Protein AF-A0A5A8D3B4-F1 (afdb_monomer)

Secondary structure (DSSP, 8-state):
--PBPPTTT------SSPPPTT-EEEEEEEEEETTEEEEEEEEEE-TT-SS-EE-TTS--EEEHHHHGGG------

Mean predicted aligned error: 6.07 Å

Solvent-accessible surface area (backbone atoms only — not comparable to full-atom values): 4581 Å² total; per-residue (Å²): 112,72,67,30,30,35,90,89,80,62,48,62,44,63,64,92,80,56,59,47,86,77,29,50,78,41,62,50,78,43,77,62,57,96,80,38,41,32,36,44,35,38,29,38,23,48,46,95,59,86,62,72,46,84,30,67,95,28,41,34,22,41,48,46,81,77,40,51,100,64,70,70,88,79,85,125

Structure (mmCIF, N/CA/C/O backbone):
data_AF-A0A5A8D3B4-F1
#
_entry.id   AF-A0A5A8D3B4-F1
#
loop_
_atom_site.group_PDB
_atom_site.id
_atom_site.type_symbol
_atom_site.label_atom_id
_atom_site.label_alt_id
_atom_site.label_comp_id
_atom_site.label_asym_id
_atom_site.label_entity_id
_atom_site.label_seq_id
_atom_site.pdbx_PDB_ins_code
_atom_site.Cartn_x
_atom_site.Cartn_y
_atom_site.Cartn_z
_atom_site.occupancy
_atom_site.B_iso_or_equiv
_atom_site.auth_seq_id
_atom_site.auth_comp_id
_atom_site.auth_asym_id
_atom_site.auth_atom_id
_atom_site.pdbx_PDB_model_num
ATOM 1 N N . MET A 1 1 ? -5.781 -6.792 -8.976 1.00 65.69 1 MET A N 1
ATOM 2 C CA . MET A 1 1 ? -5.754 -5.875 -7.813 1.00 65.69 1 MET A CA 1
ATOM 3 C C . MET A 1 1 ? -5.840 -4.443 -8.304 1.00 65.69 1 MET A C 1
ATOM 5 O O . MET A 1 1 ? -5.357 -4.173 -9.395 1.00 65.69 1 MET A O 1
ATOM 9 N N . PHE A 1 2 ? -6.450 -3.544 -7.535 1.00 72.62 2 PHE A N 1
ATOM 10 C CA . PHE A 1 2 ? -6.473 -2.113 -7.841 1.00 72.62 2 PHE A CA 1
ATOM 11 C C . PHE A 1 2 ? -6.115 -1.309 -6.593 1.00 72.62 2 PHE A C 1
ATOM 13 O O . PHE A 1 2 ? -6.437 -1.730 -5.481 1.00 72.62 2 PHE A O 1
ATOM 20 N N . TRP A 1 3 ? -5.437 -0.177 -6.786 1.00 84.44 3 TRP A N 1
ATOM 21 C CA . TRP A 1 3 ? -5.094 0.729 -5.697 1.00 84.44 3 TRP A CA 1
ATOM 22 C C . TRP A 1 3 ? -6.360 1.260 -5.032 1.00 84.44 3 TRP A C 1
ATOM 24 O O . TRP A 1 3 ? -7.310 1.676 -5.700 1.00 84.44 3 TRP A O 1
ATOM 34 N N . ARG A 1 4 ? -6.369 1.252 -3.706 1.00 85.81 4 ARG A N 1
ATOM 35 C CA . ARG A 1 4 ? -7.388 1.908 -2.898 1.00 85.81 4 ARG A CA 1
ATOM 36 C C . ARG A 1 4 ? -6.858 3.245 -2.414 1.00 85.81 4 ARG A C 1
ATOM 38 O O . ARG A 1 4 ? -5.655 3.418 -2.239 1.00 85.81 4 ARG A O 1
ATOM 45 N N . GLY A 1 5 ? -7.784 4.177 -2.213 1.00 86.12 5 GLY A N 1
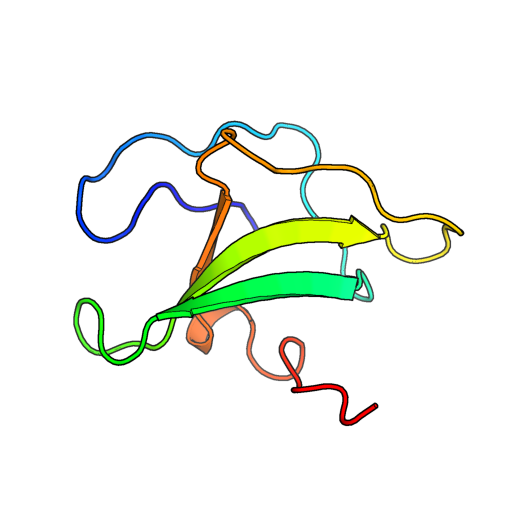ATOM 46 C CA . GLY A 1 5 ? -7.488 5.379 -1.454 1.00 86.12 5 GLY A CA 1
ATOM 47 C C . GLY A 1 5 ? -7.221 5.034 0.00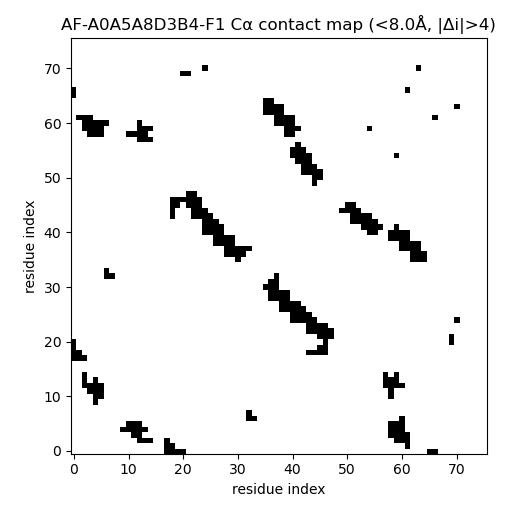8 1.00 86.12 5 GLY A C 1
ATOM 48 O O . GLY A 1 5 ? -7.482 3.912 0.454 1.00 86.12 5 GLY A O 1
ATOM 49 N N . ASN A 1 6 ? -6.733 6.017 0.754 1.00 89.50 6 ASN A N 1
ATOM 50 C CA . ASN A 1 6 ? -6.471 5.884 2.176 1.00 89.50 6 ASN A CA 1
ATOM 51 C C . ASN A 1 6 ? -7.734 5.368 2.902 1.00 89.50 6 ASN A C 1
ATOM 53 O O . ASN A 1 6 ? -8.785 6.014 2.839 1.00 89.50 6 ASN A O 1
ATOM 57 N N . PRO A 1 7 ? -7.670 4.220 3.597 1.00 88.50 7 PRO A N 1
ATOM 58 C CA . PRO A 1 7 ? -8.842 3.598 4.202 1.00 88.50 7 PRO A CA 1
ATOM 59 C C . PRO A 1 7 ? -9.398 4.399 5.387 1.00 88.50 7 PRO A C 1
ATOM 61 O O . PRO A 1 7 ? -10.572 4.233 5.725 1.00 88.50 7 PRO A O 1
ATOM 64 N N . THR A 1 8 ? -8.602 5.289 5.984 1.00 89.12 8 THR A N 1
ATOM 65 C CA . THR A 1 8 ? -8.992 6.153 7.106 1.00 89.12 8 THR A CA 1
ATOM 66 C C . THR A 1 8 ? -9.617 7.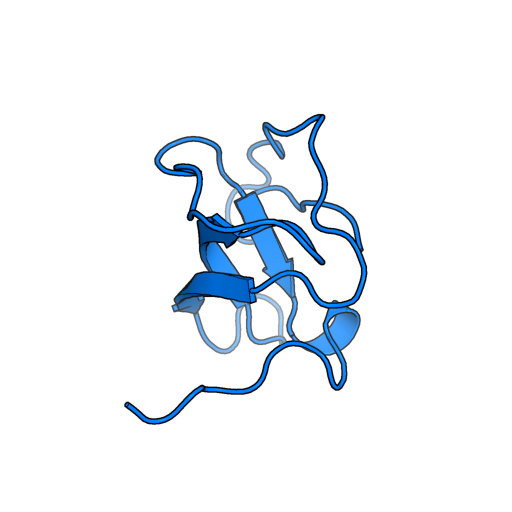458 6.622 1.00 89.12 8 THR A C 1
ATOM 68 O O . THR A 1 8 ? -10.673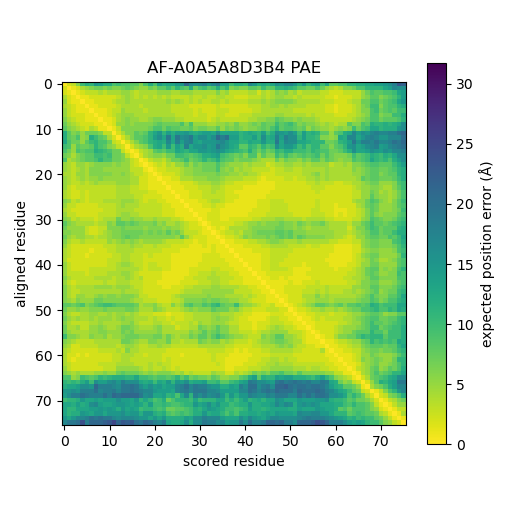 7.842 7.115 1.00 89.12 8 THR A O 1
ATOM 71 N N . THR A 1 9 ? -8.999 8.129 5.646 1.00 89.00 9 THR A N 1
ATOM 72 C CA . THR A 1 9 ? -9.423 9.472 5.199 1.00 89.00 9 THR A CA 1
ATOM 73 C C . THR A 1 9 ? -10.247 9.471 3.912 1.00 89.00 9 THR A C 1
ATOM 75 O O . THR A 1 9 ? -10.871 10.475 3.586 1.00 89.00 9 THR A O 1
ATOM 78 N N . GLY A 1 10 ? -10.247 8.373 3.153 1.00 81.75 10 GLY A N 1
ATOM 79 C CA . GLY A 1 10 ? -10.871 8.288 1.830 1.00 81.75 10 GLY A CA 1
ATOM 80 C C . GLY A 1 10 ? -10.105 9.019 0.720 1.00 81.75 10 GLY A C 1
ATOM 81 O O . GLY A 1 10 ? -10.557 9.012 -0.424 1.00 81.75 10 GLY A O 1
ATOM 82 N N . ALA A 1 11 ? -8.955 9.634 1.026 1.00 82.56 11 ALA A N 1
ATOM 83 C CA . ALA A 1 11 ? -8.144 10.361 0.050 1.00 82.56 11 ALA A CA 1
ATOM 84 C C . ALA A 1 11 ? -7.671 9.431 -1.082 1.00 82.56 11 ALA A C 1
ATOM 86 O O . ALA A 1 11 ? -7.221 8.315 -0.823 1.00 82.56 11 ALA A O 1
ATOM 87 N N . GLY A 1 12 ? -7.827 9.892 -2.328 1.00 69.38 12 GLY A N 1
ATOM 88 C CA . GLY A 1 12 ? -7.854 9.066 -3.540 1.00 69.38 12 GLY A CA 1
ATOM 89 C C . GLY A 1 12 ? -6.618 8.203 -3.818 1.00 69.38 12 GLY A C 1
ATOM 90 O O . GLY A 1 12 ? -5.521 8.475 -3.344 1.00 69.38 12 GLY A O 1
ATOM 91 N N . ALA A 1 13 ? -6.815 7.172 -4.645 1.00 67.38 13 ALA A N 1
ATOM 92 C CA . ALA A 1 13 ? -5.754 6.305 -5.151 1.00 67.38 13 ALA A CA 1
ATOM 93 C C . ALA A 1 13 ? -5.045 6.969 -6.343 1.00 67.38 13 ALA A C 1
ATOM 95 O O . ALA A 1 13 ? -5.598 7.008 -7.447 1.00 67.38 13 ALA A O 1
ATOM 96 N N . ALA A 1 14 ? -3.831 7.492 -6.163 1.00 59.88 14 ALA A N 1
ATOM 97 C CA . ALA A 1 14 ? -3.088 8.108 -7.261 1.00 59.88 14 ALA A CA 1
ATOM 98 C C . ALA A 1 14 ? -2.236 7.067 -8.004 1.00 59.88 14 ALA A C 1
ATOM 100 O O . ALA A 1 14 ? -1.024 6.987 -7.825 1.00 59.88 14 ALA A O 1
ATOM 101 N N . GLY A 1 15 ? -2.843 6.258 -8.874 1.00 61.06 15 GLY A N 1
ATOM 102 C CA . GLY A 1 15 ? -2.060 5.337 -9.701 1.00 61.06 15 GLY A CA 1
ATOM 103 C C . GLY A 1 15 ? -2.835 4.732 -10.861 1.00 61.06 15 GLY A C 1
ATOM 104 O O . GLY A 1 15 ? -3.721 3.910 -10.650 1.00 61.06 15 GLY A O 1
ATOM 105 N N . ARG A 1 16 ? -2.470 5.102 -12.095 1.00 64.94 16 ARG A N 1
ATOM 106 C CA . ARG A 1 16 ? -2.905 4.378 -13.306 1.00 64.94 16 ARG A CA 1
ATOM 107 C C . ARG A 1 16 ? -2.124 3.071 -13.501 1.00 64.94 16 ARG A C 1
ATOM 109 O O . ARG A 1 16 ? -2.678 2.111 -14.029 1.00 64.94 16 ARG A O 1
ATOM 116 N N . ASP A 1 17 ? -0.884 3.014 -13.011 1.00 70.38 17 ASP A N 1
ATOM 117 C CA . ASP A 1 17 ? -0.021 1.832 -13.070 1.00 70.38 17 ASP A CA 1
ATOM 118 C C . ASP A 1 17 ? -0.280 0.910 -11.881 1.00 70.38 17 ASP A C 1
ATOM 120 O O . ASP A 1 17 ? 0.337 1.010 -10.819 1.00 70.38 17 ASP A O 1
ATOM 124 N N . TRP A 1 18 ? -1.253 0.023 -12.050 1.00 76.81 18 TRP A N 1
ATOM 125 C CA . TRP A 1 18 ? -1.630 -0.959 -11.042 1.00 76.81 18 TRP A CA 1
ATOM 126 C C . TRP A 1 18 ? -0.666 -2.162 -11.039 1.00 76.81 18 TRP A C 1
ATOM 128 O O . TRP A 1 18 ? -0.115 -2.525 -12.086 1.00 76.81 18 TRP A O 1
ATOM 138 N N . PRO A 1 19 ? -0.431 -2.796 -9.878 1.00 80.38 19 PRO A N 1
ATOM 139 C CA . PRO A 1 19 ? 0.469 -3.932 -9.760 1.00 80.38 19 PRO A CA 1
ATOM 140 C C . PRO A 1 19 ? -0.215 -5.191 -10.302 1.00 80.38 19 PRO A C 1
ATOM 142 O O . PRO A 1 19 ? -1.315 -5.555 -9.872 1.00 80.38 19 PRO A O 1
ATOM 145 N N . ARG A 1 20 ? 0.437 -5.860 -11.255 1.00 80.75 20 ARG A N 1
ATOM 146 C CA . ARG A 1 20 ? -0.027 -7.135 -11.819 1.00 80.75 20 ARG A CA 1
ATOM 147 C C . ARG A 1 20 ? 0.176 -8.294 -10.835 1.00 80.75 20 ARG A C 1
ATOM 149 O O . ARG A 1 20 ? 0.898 -8.179 -9.850 1.00 80.75 20 ARG A O 1
ATOM 156 N N . ASN A 1 21 ? -0.462 -9.433 -11.101 1.00 81.19 21 ASN A N 1
ATOM 157 C CA . ASN A 1 21 ? -0.216 -10.645 -10.315 1.00 81.19 21 ASN A CA 1
ATOM 158 C C . ASN A 1 21 ? 1.273 -11.018 -10.397 1.00 81.19 21 ASN A C 1
ATOM 160 O O . ASN A 1 21 ? 1.820 -11.095 -11.495 1.00 81.19 21 ASN A O 1
ATOM 164 N N . GLY A 1 22 ? 1.909 -11.232 -9.243 1.00 81.00 22 GLY A N 1
ATOM 165 C CA . GLY A 1 22 ? 3.356 -11.455 -9.140 1.00 81.00 22 GLY A CA 1
ATOM 166 C C . GLY A 1 22 ? 4.188 -10.182 -8.945 1.00 81.00 22 GLY A C 1
ATOM 167 O O . GLY A 1 22 ? 5.410 -10.272 -8.863 1.00 81.00 22 GLY A O 1
ATOM 168 N N . SER A 1 23 ? 3.560 -9.006 -8.862 1.00 87.12 23 SER A N 1
ATOM 169 C CA . SER A 1 23 ? 4.241 -7.793 -8.412 1.00 87.12 23 SER A CA 1
ATOM 170 C C . SER A 1 23 ? 4.637 -7.898 -6.940 1.00 87.12 23 SER A C 1
ATOM 172 O O . SER A 1 23 ? 3.903 -8.461 -6.129 1.00 87.12 23 SER A O 1
ATOM 174 N N . LEU A 1 24 ? 5.775 -7.303 -6.590 1.00 87.56 24 LEU A N 1
ATOM 175 C CA . LEU A 1 24 ? 6.238 -7.193 -5.207 1.00 87.56 24 LEU A CA 1
ATOM 176 C C . LEU A 1 24 ? 5.873 -5.814 -4.670 1.00 87.56 24 LEU A C 1
ATOM 178 O O . LEU A 1 24 ? 6.130 -4.812 -5.336 1.00 87.56 24 LEU A O 1
ATOM 182 N N . LEU A 1 25 ? 5.294 -5.757 -3.473 1.00 88.44 25 LEU A N 1
ATOM 183 C CA . LEU A 1 25 ? 4.891 -4.514 -2.814 1.00 88.44 25 LEU A CA 1
ATOM 184 C C . LEU A 1 25 ? 5.729 -4.306 -1.550 1.00 88.44 25 LEU A C 1
ATOM 186 O O . LEU A 1 25 ? 5.974 -5.255 -0.806 1.00 88.44 25 LEU A O 1
ATOM 190 N N . ARG A 1 26 ? 6.146 -3.067 -1.293 1.00 89.69 26 ARG A N 1
ATOM 191 C CA . ARG A 1 26 ? 6.805 -2.643 -0.052 1.00 89.69 26 ARG A CA 1
ATOM 192 C C . ARG A 1 26 ? 6.072 -1.453 0.531 1.00 89.69 26 ARG A C 1
ATOM 194 O O . ARG A 1 26 ? 5.545 -0.616 -0.203 1.00 89.69 26 ARG A O 1
ATOM 201 N N . GLY A 1 27 ? 6.032 -1.384 1.852 1.00 90.00 27 GLY A N 1
ATOM 202 C CA . GLY A 1 27 ? 5.294 -0.335 2.522 1.00 90.00 27 GLY A CA 1
ATOM 203 C C . GLY A 1 27 ? 5.095 -0.584 4.004 1.00 90.00 27 GLY A C 1
ATOM 204 O O . GLY A 1 27 ? 5.670 -1.505 4.586 1.00 90.00 27 GLY A O 1
ATOM 205 N N . LYS A 1 28 ? 4.247 0.246 4.603 1.00 90.56 28 LYS A N 1
ATOM 206 C CA . LYS A 1 28 ? 3.899 0.181 6.019 1.00 90.56 28 LYS A CA 1
ATOM 207 C C . LYS A 1 28 ? 2.606 -0.600 6.211 1.00 90.56 28 LYS A C 1
ATOM 209 O O . LYS A 1 28 ? 1.588 -0.298 5.593 1.00 90.56 28 LYS A O 1
ATOM 214 N N . VAL A 1 29 ? 2.639 -1.585 7.103 1.00 90.88 29 VAL A N 1
ATOM 215 C CA . VAL A 1 29 ? 1.439 -2.322 7.507 1.00 90.88 29 VAL A CA 1
ATOM 216 C C . VAL A 1 29 ? 0.673 -1.518 8.551 1.00 90.88 29 VAL A C 1
ATOM 218 O O . VAL A 1 29 ? 1.230 -1.108 9.571 1.00 90.88 29 VAL A O 1
ATOM 221 N N . HIS A 1 30 ? -0.621 -1.342 8.317 1.00 91.31 30 HIS A N 1
ATOM 222 C CA . HIS A 1 30 ? -1.566 -0.760 9.259 1.00 91.31 30 HIS A CA 1
ATOM 223 C C . HIS A 1 30 ? -2.602 -1.809 9.631 1.00 91.31 30 HIS A C 1
ATOM 225 O O . HIS A 1 30 ? -3.338 -2.298 8.775 1.00 91.31 30 HIS A O 1
ATOM 231 N N . LYS A 1 31 ? -2.649 -2.171 10.912 1.00 90.06 31 LYS A N 1
ATOM 232 C CA . LYS A 1 31 ? -3.505 -3.259 11.385 1.00 90.06 31 LYS A CA 1
ATOM 233 C C . LYS A 1 31 ? -4.891 -2.766 11.780 1.00 90.06 31 LYS A C 1
ATOM 235 O O . LYS A 1 31 ? -5.016 -1.690 12.366 1.00 90.06 31 LYS A O 1
ATOM 240 N N . LYS A 1 32 ? -5.908 -3.599 11.547 1.00 87.81 32 LYS A N 1
ATOM 241 C CA . LYS A 1 32 ? -7.294 -3.414 12.017 1.00 87.81 32 LYS A CA 1
ATOM 242 C C . LYS A 1 32 ? -7.957 -2.091 11.595 1.00 87.81 32 LYS A C 1
ATOM 244 O O . LYS A 1 32 ? -8.842 -1.597 12.298 1.00 87.81 32 LYS A O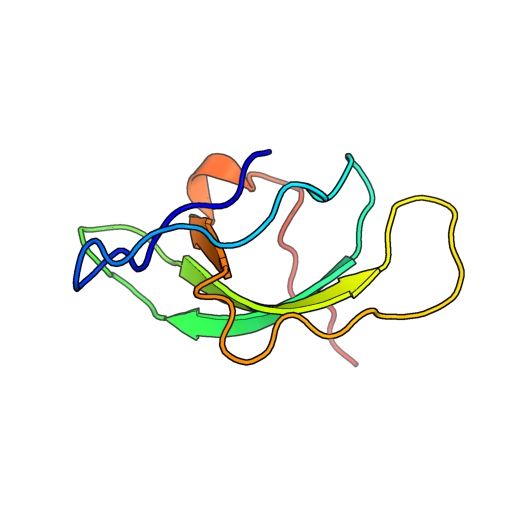 1
ATOM 249 N N . ILE A 1 33 ? -7.603 -1.521 10.441 1.00 87.00 33 ILE A N 1
ATOM 250 C CA . ILE A 1 33 ? -8.348 -0.384 9.884 1.00 87.00 33 ILE A CA 1
ATOM 251 C C . ILE A 1 33 ? -9.662 -0.905 9.302 1.00 87.00 33 ILE A C 1
ATOM 253 O O . ILE A 1 33 ? -9.671 -1.690 8.354 1.00 87.00 33 ILE A O 1
ATOM 257 N N . LYS A 1 34 ? -10.787 -0.448 9.870 1.00 82.69 34 LYS A N 1
ATOM 258 C CA . LYS A 1 34 ? -12.144 -0.869 9.470 1.00 82.69 34 LYS A CA 1
ATOM 259 C C . LYS A 1 34 ? -12.319 -2.399 9.465 1.00 82.69 34 LYS A C 1
ATOM 261 O O . LYS A 1 34 ? -13.064 -2.934 8.652 1.00 82.69 34 LYS A O 1
ATOM 266 N N . GLY A 1 35 ? -11.637 -3.089 10.382 1.00 86.12 35 GLY A N 1
ATOM 267 C CA . GLY A 1 35 ? -11.718 -4.544 10.530 1.00 86.12 35 GLY A CA 1
ATOM 268 C C . GLY A 1 35 ? -10.794 -5.356 9.617 1.00 86.12 35 GLY A C 1
ATOM 269 O O . GLY A 1 35 ? -10.889 -6.577 9.645 1.00 86.12 35 GLY A O 1
ATOM 270 N N . ASP A 1 36 ? -9.897 -4.718 8.858 1.00 89.00 36 ASP A N 1
ATOM 271 C CA . ASP A 1 36 ? -8.924 -5.398 7.992 1.00 89.00 36 ASP A CA 1
ATOM 272 C C . ASP A 1 36 ? -7.505 -4.836 8.192 1.00 89.00 36 ASP A C 1
ATOM 274 O O . ASP A 1 36 ? -7.321 -3.731 8.715 1.00 89.00 36 ASP A O 1
ATOM 278 N N . ASP A 1 37 ? -6.502 -5.595 7.768 1.00 89.19 37 ASP A N 1
ATOM 279 C CA . ASP A 1 37 ? -5.114 -5.149 7.705 1.00 89.19 37 ASP A CA 1
ATOM 280 C C . ASP A 1 37 ? -4.835 -4.560 6.318 1.00 89.19 37 ASP A C 1
ATOM 282 O O . ASP A 1 37 ? -5.326 -5.037 5.293 1.00 89.19 37 ASP A O 1
ATOM 286 N N . TRP A 1 38 ? -4.055 -3.485 6.276 1.00 89.81 38 TRP A N 1
ATOM 287 C CA . TRP A 1 38 ? -3.791 -2.722 5.060 1.00 89.81 38 TRP A CA 1
ATOM 288 C C . TRP A 1 38 ? -2.301 -2.487 4.874 1.00 89.81 38 TRP A C 1
ATOM 290 O O . TRP A 1 38 ? -1.574 -2.246 5.837 1.00 89.81 38 TRP A O 1
ATOM 300 N N . LEU A 1 39 ? -1.849 -2.507 3.622 1.00 89.31 39 LEU A N 1
ATOM 301 C CA . LEU A 1 39 ? -0.519 -2.047 3.243 1.00 89.31 39 LEU A CA 1
ATOM 302 C C . LEU A 1 39 ? -0.635 -0.644 2.644 1.00 89.31 39 LEU A C 1
ATOM 304 O O . LEU A 1 39 ? -1.285 -0.463 1.614 1.00 89.31 39 LEU A O 1
ATOM 308 N N . GLU A 1 40 ? 0.014 0.328 3.279 1.00 91.00 40 GLU A N 1
ATOM 309 C CA . GLU A 1 40 ? 0.328 1.628 2.686 1.00 91.00 40 GLU A CA 1
ATOM 310 C C . GLU A 1 40 ? 1.604 1.471 1.861 1.00 91.00 40 GLU A C 1
ATOM 312 O O . GLU A 1 40 ? 2.693 1.313 2.414 1.00 91.00 40 GLU A O 1
ATOM 317 N N . VAL A 1 41 ? 1.466 1.448 0.539 1.00 89.50 41 VAL A N 1
ATOM 318 C CA . VAL A 1 41 ? 2.544 1.093 -0.386 1.00 89.50 41 VAL A CA 1
ATOM 319 C C . VAL A 1 41 ? 3.449 2.294 -0.637 1.00 89.50 41 VAL A C 1
ATOM 321 O O . VAL A 1 41 ? 3.008 3.318 -1.155 1.00 89.50 41 VAL A O 1
ATOM 324 N N . SER A 1 42 ? 4.734 2.139 -0.316 1.00 90.00 42 SER A N 1
ATOM 325 C CA . SER A 1 42 ? 5.785 3.117 -0.605 1.00 90.00 42 SER A CA 1
ATOM 326 C C . SER A 1 42 ? 6.527 2.796 -1.898 1.00 90.00 42 SER A C 1
ATOM 328 O O . SER A 1 42 ? 7.001 3.710 -2.564 1.00 90.00 42 SER A O 1
ATOM 330 N N . GLU A 1 43 ? 6.614 1.520 -2.282 1.00 90.81 43 GLU A N 1
ATOM 331 C CA . GLU A 1 43 ? 7.268 1.084 -3.516 1.00 90.81 43 GLU A CA 1
ATOM 332 C C . GLU A 1 43 ? 6.636 -0.200 -4.062 1.00 90.81 43 GLU A C 1
ATOM 334 O O . GLU A 1 43 ? 6.150 -1.044 -3.303 1.00 90.81 43 GLU A O 1
ATOM 339 N N . TRP A 1 44 ? 6.702 -0.403 -5.377 1.00 90.19 44 TRP A N 1
ATOM 340 C CA . TRP A 1 44 ? 6.358 -1.693 -5.972 1.00 90.19 44 TRP A CA 1
ATOM 341 C C . TRP A 1 44 ? 7.253 -2.059 -7.148 1.00 90.19 44 TRP A C 1
ATOM 343 O O . TRP A 1 44 ? 7.742 -1.197 -7.864 1.00 90.19 44 TRP A O 1
ATOM 353 N N . GLN A 1 45 ? 7.440 -3.350 -7.378 1.00 90.75 45 GLN A N 1
ATOM 354 C CA . GLN A 1 45 ? 8.076 -3.893 -8.574 1.00 90.75 45 GLN A CA 1
ATOM 355 C C . GLN A 1 45 ? 7.008 -4.618 -9.387 1.00 90.75 45 GLN A C 1
ATOM 357 O O . GLN A 1 45 ? 6.287 -5.458 -8.848 1.00 90.75 45 GLN A O 1
ATOM 362 N N . GLN A 1 46 ? 6.894 -4.299 -10.677 1.00 88.12 46 GLN A N 1
ATOM 363 C CA . GLN A 1 46 ? 5.953 -4.984 -11.560 1.00 88.12 46 GLN A CA 1
ATOM 364 C C . GLN A 1 46 ? 6.372 -6.439 -11.798 1.00 88.12 46 GLN A C 1
ATOM 366 O O . GLN A 1 46 ? 7.556 -6.771 -11.861 1.00 88.12 46 GLN A O 1
ATOM 371 N N . ALA A 1 47 ? 5.385 -7.315 -11.966 1.00 87.81 47 ALA A N 1
ATOM 372 C CA . ALA A 1 47 ? 5.631 -8.703 -12.331 1.00 87.81 47 ALA A CA 1
ATOM 373 C C . ALA A 1 47 ? 6.515 -8.797 -13.591 1.00 87.81 47 ALA A C 1
ATOM 375 O O . ALA A 1 47 ? 6.221 -8.183 -14.619 1.00 87.81 47 ALA A O 1
ATOM 376 N N . GLY A 1 48 ? 7.602 -9.565 -13.502 1.00 87.50 48 GLY A N 1
ATOM 377 C CA . GLY A 1 48 ? 8.544 -9.774 -14.606 1.00 87.50 48 GLY A CA 1
ATOM 378 C C . GLY A 1 48 ? 9.525 -8.624 -14.866 1.00 87.50 48 GLY A C 1
ATOM 379 O O . GLY A 1 48 ? 10.370 -8.758 -15.749 1.00 87.50 48 GLY A O 1
ATOM 380 N N . THR A 1 49 ? 9.469 -7.518 -14.115 1.00 89.00 49 THR A N 1
ATOM 381 C CA . THR A 1 49 ? 10.464 -6.440 -14.218 1.00 89.00 49 THR A CA 1
ATOM 382 C C . THR A 1 49 ? 11.542 -6.579 -13.151 1.00 89.00 49 THR A C 1
ATOM 384 O O . THR A 1 49 ? 11.377 -7.289 -12.160 1.00 89.00 49 THR A O 1
ATOM 387 N N . LYS A 1 50 ? 12.664 -5.885 -13.353 1.00 84.31 50 LYS A N 1
ATOM 388 C CA . LYS A 1 50 ? 13.692 -5.678 -12.331 1.00 84.31 50 LYS A CA 1
ATOM 389 C C . LYS A 1 50 ? 13.642 -4.206 -11.932 1.00 84.31 50 LYS A C 1
ATOM 391 O O . LYS A 1 50 ? 13.789 -3.352 -12.799 1.00 84.31 50 LYS A O 1
ATOM 396 N N . GLY A 1 51 ? 13.401 -3.925 -10.654 1.00 87.62 51 GLY A N 1
ATOM 397 C CA . GLY A 1 51 ? 13.382 -2.562 -10.120 1.00 87.62 51 GLY A CA 1
ATOM 398 C C . GLY A 1 51 ? 12.061 -2.185 -9.458 1.00 87.62 51 GLY A C 1
ATOM 399 O O . GLY A 1 51 ? 10.981 -2.412 -10.006 1.00 87.62 51 GLY A O 1
ATOM 400 N N . PHE A 1 52 ? 12.184 -1.593 -8.273 1.00 90.19 52 PHE A N 1
ATOM 401 C CA . PHE A 1 52 ? 11.079 -0.975 -7.557 1.00 90.19 52 PHE A CA 1
ATOM 402 C C . PHE A 1 52 ? 10.862 0.446 -8.079 1.00 90.19 52 PHE A C 1
ATOM 404 O O . PHE A 1 52 ? 11.816 1.183 -8.323 1.00 90.19 52 PHE A O 1
ATOM 411 N N . VAL A 1 53 ? 9.602 0.823 -8.255 1.00 88.56 53 VAL A N 1
ATOM 412 C CA . VAL A 1 53 ? 9.176 2.190 -8.545 1.00 88.56 53 VAL A CA 1
ATOM 413 C C . VAL A 1 53 ? 8.563 2.805 -7.293 1.00 88.56 53 VAL A C 1
ATOM 415 O O . VAL A 1 53 ? 7.851 2.134 -6.543 1.00 88.56 53 VAL A O 1
ATOM 418 N N . SER A 1 54 ? 8.840 4.091 -7.073 1.00 88.62 54 SER A N 1
ATOM 419 C CA . SER A 1 54 ? 8.344 4.805 -5.897 1.00 88.62 54 SER A CA 1
ATOM 420 C C . SER A 1 54 ? 6.847 5.133 -6.008 1.00 88.62 54 SER A C 1
ATOM 422 O O . SER A 1 54 ? 6.344 5.677 -7.007 1.00 88.62 54 SER A O 1
ATOM 424 N N . GLY A 1 55 ? 6.140 4.783 -4.938 1.00 84.31 55 GLY A N 1
ATOM 425 C CA . GLY A 1 55 ? 4.747 5.087 -4.632 1.00 84.31 55 GLY A CA 1
ATOM 426 C C . GLY A 1 55 ? 4.571 6.112 -3.511 1.00 84.31 55 GLY A C 1
ATOM 427 O O . GLY A 1 55 ? 3.438 6.395 -3.126 1.00 84.31 55 GLY A O 1
ATOM 428 N N . GLU A 1 56 ? 5.660 6.679 -2.992 1.00 81.38 56 GLU A N 1
ATOM 429 C CA . GLU A 1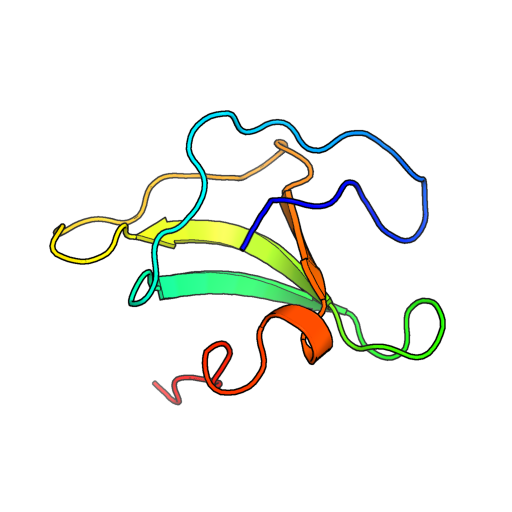 56 ? 5.617 7.634 -1.886 1.00 81.38 56 GLU A CA 1
ATOM 430 C C . GLU A 1 56 ? 4.734 8.851 -2.218 1.00 81.38 56 GLU A C 1
ATOM 432 O O . GLU A 1 56 ? 4.753 9.381 -3.331 1.00 81.38 56 GLU A O 1
ATOM 437 N N . GLY A 1 57 ? 3.885 9.255 -1.268 1.00 78.19 57 GLY A N 1
ATOM 438 C CA . GLY A 1 57 ? 2.951 10.378 -1.425 1.00 78.19 57 GLY A CA 1
ATOM 439 C C . GLY A 1 57 ? 1.748 10.124 -2.347 1.00 78.19 57 GLY A C 1
ATOM 440 O O . GLY A 1 57 ? 0.860 10.972 -2.437 1.00 78.19 57 GLY A O 1
ATOM 441 N N . LYS A 1 58 ? 1.653 8.959 -3.001 1.00 83.94 58 LYS A N 1
ATOM 442 C CA . LYS A 1 58 ? 0.577 8.649 -3.964 1.00 83.94 58 LYS A CA 1
ATOM 443 C C . LYS A 1 58 ? -0.690 8.053 -3.337 1.00 83.94 58 LYS A C 1
ATOM 445 O O . LYS A 1 58 ? -1.617 7.703 -4.064 1.00 83.94 58 LYS A O 1
ATOM 450 N N . ASN A 1 59 ? -0.754 7.944 -2.007 1.00 86.69 59 ASN A N 1
ATOM 451 C CA . ASN A 1 59 ? -1.888 7.345 -1.289 1.00 86.69 59 ASN A CA 1
ATOM 452 C C . ASN A 1 59 ? -2.297 5.985 -1.891 1.00 86.69 59 ASN A C 1
ATOM 454 O O . ASN A 1 59 ? -3.460 5.752 -2.220 1.00 86.69 59 ASN A O 1
ATOM 458 N N . LEU A 1 60 ? -1.319 5.094 -2.065 1.00 88.25 60 LEU A N 1
ATOM 459 C CA . LEU A 1 60 ? -1.527 3.758 -2.618 1.00 88.25 60 LEU A CA 1
ATOM 460 C C . LEU A 1 60 ? -1.774 2.769 -1.484 1.00 88.25 60 LEU A C 1
ATOM 462 O O . LEU A 1 60 ? -0.863 2.453 -0.723 1.00 88.25 60 LEU A O 1
ATOM 466 N N . TRP A 1 61 ? -3.003 2.270 -1.378 1.00 89.00 61 TRP A N 1
ATOM 467 C CA . TRP A 1 61 ? -3.382 1.334 -0.323 1.00 89.00 61 TRP A CA 1
ATOM 468 C C . TRP A 1 61 ? -3.911 0.027 -0.897 1.00 89.00 61 TRP A C 1
ATOM 470 O O . TRP A 1 61 ? -4.585 0.013 -1.930 1.00 89.00 61 TRP A O 1
ATOM 480 N N . VAL A 1 62 ? -3.627 -1.082 -0.216 1.00 88.12 62 VAL A N 1
ATOM 481 C CA . VAL A 1 62 ? -4.166 -2.405 -0.561 1.00 88.12 62 VAL A CA 1
ATOM 482 C C . VAL A 1 62 ? -4.618 -3.114 0.720 1.00 88.12 62 VAL A C 1
ATOM 484 O O . VAL A 1 62 ? -3.806 -3.245 1.638 1.00 88.12 62 VAL A O 1
ATOM 487 N N . PRO A 1 63 ? -5.881 -3.575 0.812 1.00 87.69 63 PRO A N 1
ATOM 488 C CA . PRO A 1 63 ? -6.311 -4.425 1.914 1.00 87.69 63 PRO A CA 1
ATOM 489 C C . PRO A 1 63 ? -5.741 -5.832 1.748 1.00 87.69 63 PRO A C 1
ATOM 491 O O . PRO A 1 63 ? -5.728 -6.377 0.638 1.00 87.69 63 PRO A O 1
ATOM 494 N N . PHE A 1 64 ? -5.325 -6.453 2.847 1.00 84.38 64 PHE A N 1
ATOM 495 C CA . PHE A 1 64 ? -4.790 -7.814 2.845 1.00 84.38 64 PHE A CA 1
ATOM 496 C C . PHE A 1 64 ? -5.855 -8.818 2.383 1.00 84.38 64 PHE A C 1
ATOM 498 O O . PHE A 1 64 ? -5.530 -9.756 1.657 1.00 84.38 64 PHE A O 1
ATOM 505 N N . SER A 1 65 ? -7.137 -8.569 2.678 1.00 78.00 65 SER A N 1
ATOM 506 C CA . SER A 1 65 ? -8.256 -9.387 2.184 1.00 78.00 65 SER A CA 1
ATOM 507 C C . SER A 1 65 ? -8.406 -9.392 0.654 1.00 78.00 65 SER A C 1
ATOM 509 O O . SER A 1 65 ? -8.751 -10.423 0.081 1.00 78.00 65 SER A O 1
ATOM 511 N N . GLN A 1 66 ? -8.112 -8.279 -0.038 1.00 68.94 66 GLN A N 1
ATOM 512 C CA . GLN A 1 66 ? -8.055 -8.249 -1.511 1.00 68.94 66 GLN A CA 1
ATOM 513 C C . GLN A 1 66 ? -6.722 -8.747 -2.066 1.00 68.94 66 GLN A C 1
ATOM 515 O O . GLN A 1 66 ? -6.666 -9.155 -3.228 1.00 68.94 66 GLN A O 1
ATOM 520 N N . GLY A 1 67 ? -5.659 -8.677 -1.267 1.00 57.16 67 GLY A N 1
ATOM 521 C CA . 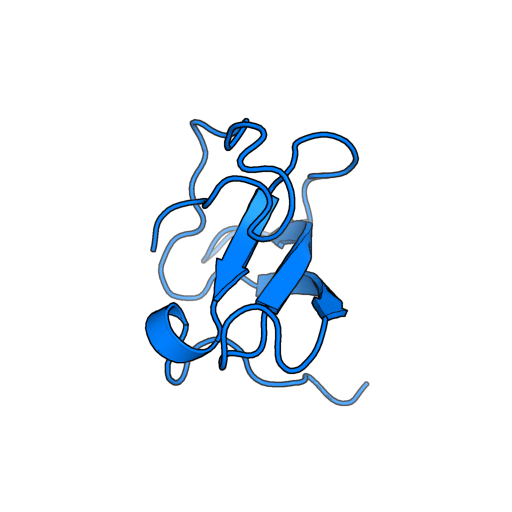GLY A 1 67 ? -4.377 -9.292 -1.580 1.00 57.16 67 GLY A CA 1
ATOM 522 C C . GLY A 1 67 ? -4.456 -10.818 -1.563 1.00 57.16 67 GLY A C 1
ATOM 523 O O . GLY A 1 67 ? -3.806 -11.461 -2.378 1.00 57.16 67 GLY A O 1
ATOM 524 N N . GLY A 1 68 ? -5.267 -11.417 -0.685 1.00 60.12 68 GLY A N 1
ATOM 525 C CA . GLY A 1 68 ? -5.298 -12.870 -0.502 1.00 60.12 68 GLY A CA 1
ATOM 526 C C . GLY A 1 68 ? -3.881 -13.439 -0.321 1.00 60.12 68 GLY A C 1
ATOM 527 O O . GLY A 1 68 ? -3.039 -12.836 0.340 1.00 60.12 68 GLY A O 1
ATOM 528 N N . THR A 1 69 ? -3.583 -14.551 -0.994 1.00 48.78 69 THR A N 1
ATOM 529 C CA . THR A 1 69 ? -2.271 -15.230 -1.081 1.00 48.78 69 THR A CA 1
ATOM 530 C C . THR A 1 69 ? -1.149 -14.417 -1.767 1.00 48.78 69 THR A C 1
ATOM 532 O O . THR A 1 69 ? -0.184 -14.999 -2.249 1.00 48.78 69 THR A O 1
ATOM 535 N N . LEU A 1 70 ? -1.273 -13.094 -1.934 1.00 52.47 70 LEU A N 1
ATOM 536 C CA . LEU A 1 70 ? -0.304 -12.271 -2.686 1.00 52.47 70 LEU A CA 1
ATOM 537 C C . LEU A 1 70 ? 0.434 -11.236 -1.832 1.00 52.47 70 LEU A C 1
ATOM 539 O O . LEU A 1 70 ? 1.431 -10.683 -2.289 1.00 52.47 70 LEU A O 1
ATOM 543 N N . LEU A 1 71 ? 0.001 -11.000 -0.593 1.00 57.66 71 LEU A N 1
ATOM 544 C CA . LEU A 1 71 ? 0.750 -10.204 0.378 1.00 57.66 71 LEU A CA 1
ATOM 545 C C . LEU A 1 71 ? 1.309 -11.133 1.451 1.00 57.66 71 LEU A C 1
ATOM 547 O O . LEU A 1 71 ? 0.708 -11.349 2.498 1.00 57.66 71 LEU A O 1
ATOM 551 N N . HIS A 1 72 ? 2.473 -11.702 1.158 1.00 60.06 72 HIS A N 1
ATOM 552 C CA . HIS A 1 72 ? 3.264 -12.428 2.139 1.00 60.06 72 HIS A CA 1
ATOM 553 C C . HIS A 1 72 ? 4.383 -11.528 2.642 1.00 60.06 72 HIS A C 1
ATOM 555 O O . HIS A 1 72 ? 5.071 -10.878 1.854 1.00 60.06 72 HIS A O 1
ATOM 561 N N . GLU A 1 73 ? 4.573 -11.504 3.958 1.00 62.12 73 GLU A N 1
ATOM 562 C CA . GLU A 1 73 ? 5.776 -10.931 4.543 1.00 62.12 73 GLU A CA 1
ATOM 563 C C . GLU A 1 73 ? 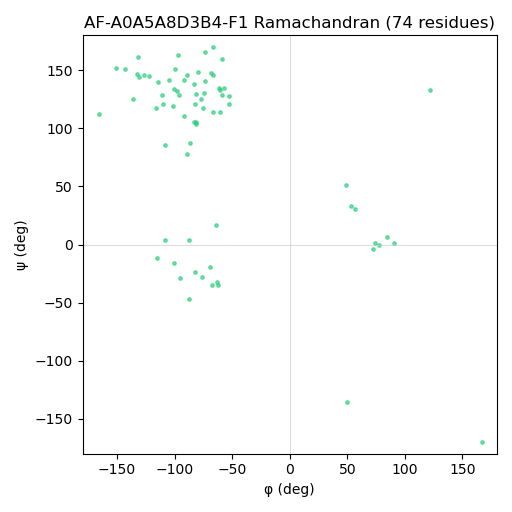6.981 -11.719 4.019 1.00 62.12 73 GLU A C 1
ATOM 565 O O . GLU A 1 73 ? 7.130 -12.914 4.284 1.00 62.12 73 GLU A O 1
ATOM 570 N N . ILE A 1 74 ? 7.829 -11.058 3.236 1.00 63.88 74 ILE A N 1
ATOM 571 C CA . ILE A 1 74 ? 9.110 -11.623 2.834 1.00 63.88 74 ILE A CA 1
ATOM 572 C C . ILE A 1 74 ? 10.055 -11.368 4.005 1.00 63.88 74 ILE A C 1
ATOM 574 O O . ILE A 1 74 ? 10.485 -10.233 4.212 1.00 63.88 74 ILE A O 1
ATOM 578 N N . LYS A 1 75 ? 10.344 -12.408 4.793 1.00 53.66 75 LYS A N 1
ATOM 579 C CA . LYS A 1 75 ? 11.403 -12.341 5.805 1.00 53.66 75 LYS A CA 1
ATOM 580 C C . LYS A 1 75 ? 12.739 -12.200 5.074 1.00 53.66 75 LYS A C 1
ATOM 582 O O . LYS A 1 75 ? 13.104 -13.096 4.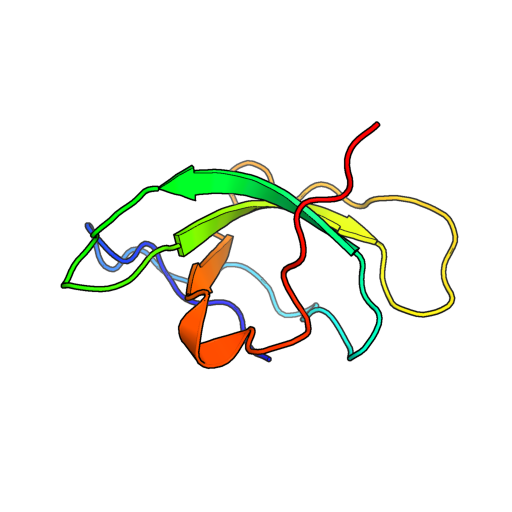313 1.00 53.66 75 LYS A O 1
ATOM 587 N N . GLY A 1 76 ? 13.381 -11.046 5.246 1.00 48.62 76 GLY A N 1
ATOM 588 C CA . GLY A 1 76 ? 14.761 -10.804 4.821 1.00 48.62 76 GLY A CA 1
ATOM 589 C C . GLY A 1 76 ? 15.759 -11.535 5.701 1.00 48.62 76 GLY A C 1
ATOM 590 O O . GLY A 1 76 ? 15.416 -11.798 6.877 1.00 48.62 76 GLY A O 1
#

Radius of gyration: 11.64 Å; Cα contacts (8 Å, |Δi|>4): 152; chains: 1; bounding box: 27×26×27 Å

Sequence (76 aa):
MFWRGNPTTGAGAAGRDWPRNGSLLRGKVHKKIKGDDWLEVSEWQQAGTKGFVSGEGKNLWVPFSQGGTLLHEIKG

Foldseek 3Di:
DAFAAQLVPRHGQQDPDGADQQKDFDADWDQCRVHFIKGQTQWIGHHPDPDIDGPPPRRGMDTVVNCPVNDDPDDD

Organism: Cafeteria roenbergensis (NCBI:txid33653)

pLDDT: mean 80.42, std 11.99, range [48.62, 91.31]